Protein AF-A0A3D4I584-F1 (afdb_monomer)

Secondary structure (DSSP, 8-state):
-HHHH--TTTS-HHHHHHHHHHTTGGGTTTEEEEEEEEE-TTT--EEEEEEEEE---SSS-HHHHHHHHHTTTSPPPHHHHHHHHTTT--

Mean predicted aligned error: 4.85 Å

Nearest PDB structures (foldseek):
  8v8h-assembly2_C  TM=2.189E-01  e=1.191E+00  Homo sapiens
  8tsc-assembly1_A  TM=2.423E-01  e=3.227E+00  Homo sapiens
  8v8i-assembly2_C  TM=2.274E-01  e=3.032E+00  Homo sapiens
  8ts8-assembly1_A  TM=2.582E-01  e=4.688E+00  Homo sapiens
  8v8j-assembly2_C  TM=2.426E-01  e=3.655E+00  Homo sapiens

Structure (mmCIF, N/CA/C/O backbone):
data_AF-A0A3D4I584-F1
#
_entry.id   AF-A0A3D4I584-F1
#
loop_
_atom_site.group_PDB
_atom_site.id
_atom_site.type_symbol
_atom_site.label_atom_id
_atom_site.label_alt_id
_atom_site.label_comp_id
_atom_site.label_asym_id
_atom_site.label_entity_id
_atom_site.label_seq_id
_atom_site.pdbx_PDB_ins_code
_atom_site.Cartn_x
_atom_site.Cartn_y
_atom_site.Cartn_z
_atom_site.occupancy
_atom_site.B_iso_or_equiv
_atom_site.auth_seq_id
_atom_site.auth_comp_id
_atom_site.auth_asym_id
_atom_site.auth_atom_id
_atom_site.pdbx_PDB_model_num
ATOM 1 N N . MET A 1 1 ? -1.732 16.864 -9.879 1.00 66.69 1 MET A N 1
ATOM 2 C CA . MET A 1 1 ? -0.785 15.864 -9.321 1.00 66.69 1 MET A CA 1
ATOM 3 C C . MET A 1 1 ? 0.041 15.224 -10.426 1.00 66.69 1 MET A C 1
ATOM 5 O O . MET A 1 1 ? 1.244 15.423 -10.403 1.00 66.69 1 MET A O 1
ATOM 9 N N . ARG A 1 2 ? -0.570 14.551 -11.415 1.00 80.75 2 ARG A N 1
ATOM 10 C CA . ARG A 1 2 ? 0.153 13.966 -12.561 1.00 80.75 2 ARG A CA 1
ATOM 11 C C . ARG A 1 2 ? 1.013 14.988 -13.313 1.00 80.75 2 ARG A C 1
ATOM 13 O O . ARG A 1 2 ? 2.207 14.791 -13.415 1.00 80.75 2 ARG A O 1
ATOM 20 N N . GLU A 1 3 ? 0.439 16.124 -13.700 1.00 82.12 3 GLU A N 1
ATOM 21 C CA . GLU A 1 3 ? 1.129 17.194 -14.453 1.00 82.12 3 GLU A CA 1
ATOM 22 C C . GLU A 1 3 ? 2.399 17.751 -13.782 1.00 82.12 3 GLU A C 1
ATOM 24 O O . GLU A 1 3 ? 3.238 18.337 -14.450 1.00 82.12 3 GLU A O 1
ATOM 29 N N . LYS A 1 4 ? 2.552 17.584 -12.460 1.00 88.25 4 LYS A N 1
ATOM 30 C CA . LYS A 1 4 ? 3.738 18.039 -11.716 1.00 88.25 4 LYS A CA 1
ATOM 31 C C . LYS A 1 4 ? 4.830 16.965 -11.623 1.00 88.25 4 LYS A C 1
ATOM 33 O O . LYS A 1 4 ? 5.984 17.295 -11.370 1.00 88.25 4 LYS A O 1
ATOM 38 N N . HIS A 1 5 ? 4.457 15.694 -11.735 1.00 86.94 5 HIS A N 1
ATOM 39 C CA . HIS A 1 5 ? 5.290 14.548 -11.358 1.00 86.94 5 HIS A CA 1
ATOM 40 C C . HIS A 1 5 ? 5.416 13.505 -12.475 1.00 86.94 5 HIS A C 1
ATOM 42 O O . HIS A 1 5 ? 5.830 12.386 -12.197 1.00 86.94 5 HIS A O 1
ATOM 48 N N . PHE A 1 6 ? 5.004 13.851 -13.694 1.00 93.12 6 PHE A N 1
ATOM 49 C CA . PHE A 1 6 ? 5.032 12.977 -14.857 1.00 93.12 6 PHE A CA 1
ATOM 50 C C . PHE A 1 6 ? 5.543 13.761 -16.063 1.00 93.12 6 PHE A C 1
ATOM 52 O O . PHE A 1 6 ? 4.908 14.735 -16.474 1.00 93.12 6 PHE A O 1
ATOM 59 N N . ASP A 1 7 ? 6.666 13.322 -16.615 1.00 94.44 7 ASP A N 1
ATOM 60 C CA . ASP A 1 7 ? 7.251 13.825 -17.851 1.00 94.44 7 ASP A CA 1
ATOM 61 C C . ASP A 1 7 ? 6.919 12.865 -19.010 1.00 94.44 7 ASP A C 1
ATOM 63 O O . ASP A 1 7 ? 7.433 11.747 -19.033 1.00 94.44 7 ASP A O 1
ATOM 67 N N . PRO A 1 8 ? 6.085 13.262 -19.990 1.00 92.88 8 PRO A N 1
ATOM 68 C CA . PRO A 1 8 ? 5.721 12.399 -21.114 1.00 92.88 8 PRO A CA 1
ATOM 69 C C . PRO A 1 8 ? 6.898 11.934 -21.983 1.00 92.88 8 PRO A C 1
ATOM 71 O O . PRO A 1 8 ? 6.749 10.942 -22.694 1.00 92.88 8 PRO A O 1
ATOM 74 N N . GLU A 1 9 ? 8.033 12.641 -21.972 1.00 93.00 9 GLU A N 1
ATOM 75 C CA . GLU A 1 9 ? 9.211 12.275 -22.769 1.00 93.00 9 GLU A CA 1
ATOM 76 C C . GLU A 1 9 ? 10.128 11.278 -22.045 1.00 93.00 9 GLU A C 1
ATOM 78 O O . GLU A 1 9 ? 10.835 10.507 -22.698 1.00 93.00 9 GLU A O 1
ATOM 83 N N . ALA A 1 10 ? 10.111 11.270 -20.710 1.00 92.38 10 ALA A N 1
ATOM 84 C CA . ALA A 1 10 ? 11.025 10.474 -19.889 1.00 92.38 10 ALA A CA 1
ATOM 85 C C . ALA A 1 10 ? 10.342 9.330 -19.122 1.00 92.38 10 ALA A C 1
ATOM 87 O O . ALA A 1 10 ? 10.965 8.293 -18.876 1.00 92.38 10 ALA A O 1
ATOM 88 N N . ASP A 1 11 ? 9.072 9.494 -18.750 1.00 94.06 11 ASP A N 1
ATOM 89 C CA . ASP A 1 11 ? 8.357 8.575 -17.874 1.00 94.06 11 ASP A CA 1
ATOM 90 C C . ASP A 1 11 ? 7.465 7.594 -18.640 1.00 94.06 11 ASP A C 1
ATOM 92 O O . ASP A 1 11 ? 6.841 7.890 -19.658 1.00 94.06 11 ASP A O 1
ATOM 96 N N . SER A 1 12 ? 7.336 6.390 -18.083 1.00 95.81 12 SER A N 1
ATOM 97 C CA . SER A 1 12 ? 6.395 5.389 -18.579 1.00 95.81 12 SER A CA 1
ATOM 98 C C . SER A 1 12 ? 5.015 5.602 -17.958 1.00 95.81 12 SER A C 1
ATOM 100 O O . SER A 1 12 ? 4.857 5.491 -16.740 1.00 95.81 12 SER A O 1
ATOM 102 N N . GLU A 1 13 ? 3.999 5.839 -18.795 1.00 95.56 13 GLU A N 1
ATOM 103 C CA . GLU A 1 13 ? 2.600 5.920 -18.344 1.00 95.56 13 GLU A CA 1
ATOM 104 C C . GLU A 1 13 ? 2.160 4.656 -17.597 1.00 95.56 13 GLU A C 1
ATOM 106 O O . GLU A 1 13 ? 1.480 4.742 -16.575 1.00 95.56 13 GLU A O 1
ATOM 111 N N . GLU A 1 14 ? 2.581 3.488 -18.085 1.00 96.62 14 GLU A N 1
ATOM 112 C CA . GLU A 1 14 ? 2.279 2.194 -17.477 1.00 96.62 14 GLU A CA 1
ATOM 113 C C . GLU A 1 14 ? 2.882 2.090 -16.072 1.00 96.62 14 GLU A C 1
ATOM 115 O O . GLU A 1 14 ? 2.158 1.825 -15.113 1.00 96.62 14 GLU A O 1
ATOM 120 N N . SER A 1 15 ? 4.181 2.367 -15.917 1.00 96.88 15 SER A N 1
ATOM 121 C CA . SER A 1 15 ? 4.837 2.322 -14.605 1.00 96.88 15 SER A CA 1
ATOM 122 C C . SER A 1 15 ? 4.246 3.347 -13.634 1.00 96.88 15 SER A C 1
ATOM 124 O O . SER A 1 15 ? 4.062 3.047 -12.453 1.00 96.88 15 SER A O 1
ATOM 126 N N . PHE A 1 16 ? 3.889 4.540 -14.123 1.00 95.62 16 PHE A N 1
ATOM 127 C CA . PHE A 1 16 ? 3.214 5.550 -13.312 1.00 95.62 16 PHE A CA 1
ATOM 128 C C . PHE A 1 16 ? 1.847 5.052 -12.827 1.00 95.62 16 PHE A C 1
ATOM 130 O O . PHE A 1 16 ? 1.530 5.182 -11.645 1.00 95.62 16 PHE A O 1
ATOM 137 N N . ALA A 1 17 ? 1.057 4.433 -13.711 1.00 95.88 17 ALA A N 1
ATOM 138 C CA . ALA A 1 17 ? -0.238 3.857 -13.364 1.00 95.88 17 ALA A CA 1
ATOM 139 C C . ALA A 1 17 ? -0.105 2.701 -12.361 1.00 95.88 17 ALA A C 1
ATOM 141 O O . ALA A 1 17 ? -0.832 2.679 -11.369 1.00 95.88 17 ALA A O 1
ATOM 142 N N . ILE A 1 18 ? 0.848 1.787 -12.570 1.00 97.44 18 ILE A N 1
ATOM 143 C CA . ILE A 1 18 ? 1.136 0.666 -11.662 1.00 97.44 18 ILE A CA 1
ATOM 144 C C . ILE A 1 18 ? 1.442 1.190 -10.258 1.00 97.44 18 ILE A C 1
ATOM 146 O O . ILE A 1 18 ? 0.769 0.815 -9.299 1.00 97.44 18 ILE A O 1
ATOM 150 N N . CYS A 1 19 ? 2.405 2.103 -10.122 1.00 96.25 19 CYS A N 1
ATOM 151 C CA . CYS A 1 19 ? 2.783 2.651 -8.820 1.00 96.25 19 CYS A CA 1
ATOM 152 C C . CYS A 1 19 ? 1.630 3.439 -8.178 1.00 96.25 19 CYS A C 1
ATOM 154 O O . CYS A 1 19 ? 1.311 3.232 -7.008 1.00 96.25 19 CYS A O 1
ATOM 156 N N . ALA A 1 20 ? 0.961 4.313 -8.934 1.00 94.44 20 ALA A N 1
ATOM 157 C CA . ALA A 1 20 ? -0.101 5.163 -8.400 1.00 94.44 20 ALA A CA 1
ATOM 158 C C . ALA A 1 20 ? -1.332 4.365 -7.948 1.00 94.44 20 ALA A C 1
ATOM 160 O O . ALA A 1 20 ? -1.924 4.698 -6.925 1.00 94.44 20 ALA A O 1
ATOM 161 N N . LEU A 1 21 ? -1.708 3.310 -8.674 1.00 95.75 21 LEU A N 1
ATOM 162 C CA . LEU A 1 21 ? -2.901 2.520 -8.364 1.00 95.75 21 LEU A CA 1
ATOM 163 C C . LEU A 1 21 ? -2.6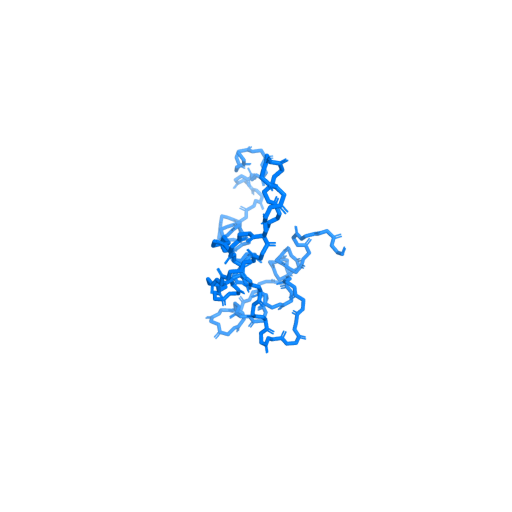25 1.393 -7.365 1.00 95.75 21 LEU A C 1
ATOM 165 O O . LEU A 1 21 ? -3.517 1.048 -6.593 1.00 95.75 21 LEU A O 1
ATOM 169 N N . LEU A 1 22 ? -1.421 0.808 -7.374 1.00 97.00 22 LEU A N 1
ATOM 170 C CA . LEU A 1 22 ? -1.141 -0.436 -6.648 1.00 97.00 22 LEU A CA 1
ATOM 171 C C . LEU A 1 22 ? -0.247 -0.269 -5.410 1.00 97.00 22 LEU A C 1
ATOM 173 O O . LEU A 1 22 ? -0.096 -1.237 -4.664 1.00 97.00 22 LEU A O 1
ATOM 177 N N . HIS A 1 23 ? 0.307 0.922 -5.133 1.00 95.75 23 HIS A N 1
ATOM 178 C CA . HIS A 1 23 ? 1.169 1.130 -3.954 1.00 95.75 23 HIS A CA 1
ATOM 179 C C . HIS A 1 23 ? 0.505 0.732 -2.627 1.00 95.75 23 HIS A C 1
ATOM 181 O O . HIS A 1 23 ? 1.167 0.176 -1.751 1.00 95.75 23 HIS A O 1
ATOM 187 N N . ASP A 1 24 ? -0.809 0.936 -2.510 1.00 95.19 24 ASP A N 1
ATOM 188 C CA . ASP A 1 24 ? -1.581 0.736 -1.278 1.00 95.19 24 ASP A CA 1
ATOM 189 C C . ASP A 1 24 ? -2.533 -0.472 -1.326 1.00 95.19 24 ASP A C 1
ATOM 191 O O . ASP A 1 24 ? -3.441 -0.609 -0.501 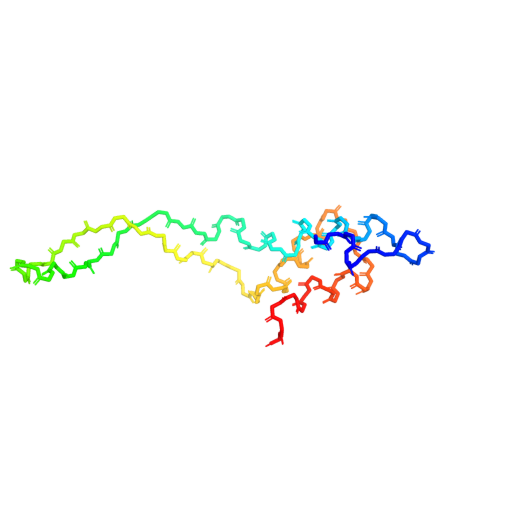1.00 95.19 24 ASP A O 1
ATOM 195 N N . ILE A 1 25 ? -2.330 -1.409 -2.260 1.00 93.44 25 ILE A N 1
ATOM 196 C CA . ILE A 1 25 ? -3.186 -2.605 -2.350 1.00 93.44 25 ILE A CA 1
ATOM 197 C C . ILE A 1 25 ? -3.147 -3.459 -1.070 1.00 93.44 25 ILE A C 1
ATOM 199 O O . ILE A 1 25 ? -4.094 -4.189 -0.778 1.00 93.44 25 ILE A O 1
ATOM 203 N N . CYS A 1 26 ? -2.109 -3.309 -0.238 1.00 91.81 26 CYS A N 1
ATOM 204 C CA . CYS A 1 26 ? -2.024 -3.900 1.098 1.00 91.81 26 CYS A CA 1
ATOM 205 C C . CYS A 1 26 ? -3.194 -3.541 2.036 1.00 91.81 26 CYS A C 1
ATOM 207 O O . CYS A 1 26 ? -3.433 -4.267 3.008 1.00 91.81 26 CYS A O 1
ATOM 209 N N . LYS A 1 27 ? -3.919 -2.448 1.757 1.00 90.94 27 LYS A N 1
ATOM 210 C CA . LYS A 1 27 ? -5.092 -1.995 2.518 1.00 90.94 27 LYS A CA 1
ATOM 211 C C . LYS A 1 27 ? -6.372 -2.745 2.146 1.00 90.94 27 LYS A C 1
ATOM 213 O O . LYS A 1 27 ? -7.363 -2.656 2.877 1.00 90.94 27 LYS A O 1
ATOM 218 N N . ALA A 1 28 ? -6.377 -3.503 1.048 1.00 89.88 28 ALA A N 1
ATOM 219 C CA . ALA A 1 28 ? -7.526 -4.307 0.653 1.00 89.88 28 ALA A CA 1
ATOM 220 C C . ALA A 1 28 ? -7.851 -5.341 1.745 1.00 89.88 28 ALA A C 1
ATOM 222 O O . ALA A 1 28 ? -7.037 -6.197 2.085 1.00 89.88 28 ALA A O 1
ATOM 223 N N . GLY A 1 29 ? -9.045 -5.232 2.333 1.00 87.56 29 GLY A N 1
ATOM 224 C CA . GLY A 1 29 ? -9.487 -6.105 3.424 1.00 87.56 29 GLY A CA 1
ATOM 225 C C . GLY A 1 29 ? -8.812 -5.868 4.784 1.00 87.56 29 GLY A C 1
ATOM 226 O O . GLY A 1 29 ? -9.103 -6.622 5.708 1.00 87.56 29 GLY A O 1
ATOM 227 N N . PHE A 1 30 ? -7.970 -4.836 4.920 1.00 91.00 30 PHE A N 1
ATOM 228 C CA . PHE A 1 30 ? -7.199 -4.526 6.136 1.00 91.00 30 PHE A CA 1
ATOM 229 C C . PHE A 1 30 ? -8.044 -3.907 7.259 1.00 91.00 30 PHE A C 1
ATOM 231 O O . PHE A 1 30 ? -7.767 -4.109 8.440 1.00 91.00 30 PHE A O 1
ATOM 238 N N . TYR A 1 31 ? -9.080 -3.144 6.899 1.00 93.06 31 TYR A N 1
ATOM 239 C CA . TYR A 1 31 ? -9.971 -2.485 7.853 1.00 93.06 31 TYR A CA 1
ATOM 240 C C . TYR A 1 31 ? -11.284 -3.252 7.991 1.00 93.06 31 TYR A C 1
ATOM 242 O O . TYR A 1 31 ? -11.940 -3.572 6.996 1.00 93.06 31 TYR A O 1
ATOM 250 N N . LYS A 1 32 ? -11.699 -3.506 9.233 1.00 94.12 32 LYS A N 1
ATOM 251 C CA . LYS A 1 32 ? -12.962 -4.173 9.565 1.00 94.12 32 LYS A CA 1
ATOM 252 C C . LYS A 1 32 ? -13.854 -3.254 10.400 1.00 94.12 32 LYS A C 1
ATOM 254 O O . LYS A 1 32 ? -13.340 -2.549 11.269 1.00 94.12 32 LYS A O 1
ATOM 259 N N . PRO A 1 33 ? -15.176 -3.242 10.169 1.00 95.31 33 PRO A N 1
ATOM 260 C CA . PRO A 1 33 ? -16.102 -2.551 11.054 1.00 95.31 33 PRO A CA 1
ATOM 261 C C . PRO A 1 33 ? -16.045 -3.135 12.469 1.00 95.31 33 PRO A C 1
ATOM 263 O O . PRO A 1 33 ? -16.022 -4.348 12.658 1.00 95.31 33 PRO A O 1
ATOM 266 N N . GLY A 1 34 ? -16.074 -2.262 13.464 1.00 94.62 34 GLY A N 1
ATOM 267 C CA . GLY A 1 34 ? -16.100 -2.605 14.876 1.00 94.62 34 GLY A CA 1
ATOM 268 C C . GLY A 1 34 ? -16.686 -1.467 15.702 1.00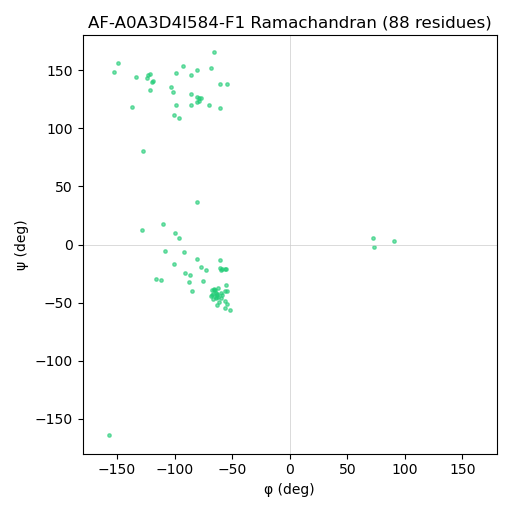 94.62 34 GLY A C 1
ATOM 269 O O . GLY A 1 34 ? -17.327 -0.547 15.186 1.00 94.62 34 GLY A O 1
ATOM 270 N N . THR A 1 35 ? -16.466 -1.516 17.013 1.00 95.75 35 THR A N 1
ATOM 271 C CA . THR A 1 35 ? -16.926 -0.469 17.931 1.00 95.75 35 THR A CA 1
ATOM 272 C C . THR A 1 35 ? -15.826 -0.075 18.895 1.00 95.75 35 THR A C 1
ATOM 274 O O . THR A 1 35 ? -15.096 -0.939 19.379 1.00 95.75 35 THR A O 1
ATOM 277 N N . ARG A 1 36 ? -15.754 1.211 19.240 1.00 95.00 36 ARG A N 1
ATOM 278 C CA . ARG A 1 36 ? -14.882 1.716 20.304 1.00 95.00 36 ARG A CA 1
ATOM 279 C C . ARG A 1 36 ? -15.710 2.470 21.338 1.00 95.00 36 ARG A C 1
ATOM 281 O O . ARG A 1 36 ? -16.660 3.167 20.987 1.00 95.00 36 ARG A O 1
ATOM 288 N N . ASN A 1 37 ? -15.337 2.334 22.607 1.00 96.06 37 ASN A N 1
ATOM 289 C CA . ASN A 1 37 ? -15.921 3.131 23.680 1.00 96.06 37 ASN A CA 1
ATOM 290 C C . ASN A 1 37 ? -15.318 4.540 23.643 1.00 96.06 37 ASN A C 1
ATOM 292 O O . ASN A 1 37 ? -14.095 4.696 23.678 1.00 96.06 37 ASN A O 1
ATOM 296 N N . VAL A 1 38 ? -16.173 5.555 23.580 1.00 94.88 38 VAL A N 1
ATOM 297 C CA . VAL A 1 38 ? -15.803 6.973 23.624 1.00 94.88 38 VAL A CA 1
ATOM 298 C C . VAL A 1 38 ? -16.523 7.608 24.805 1.00 94.88 38 VAL A C 1
ATOM 300 O O . VAL A 1 38 ? -17.717 7.389 24.995 1.00 94.88 38 VAL A O 1
ATOM 303 N N . LYS A 1 39 ? -15.800 8.378 25.621 1.00 96.38 39 LYS A N 1
ATOM 304 C CA . LYS A 1 39 ? -16.396 9.084 26.755 1.00 96.38 39 LYS A CA 1
ATOM 305 C C . LYS A 1 39 ? -17.096 10.343 26.251 1.00 96.38 39 LYS A C 1
ATOM 307 O O . LYS A 1 39 ? -16.462 11.174 25.604 1.00 96.38 39 LYS A O 1
ATOM 312 N N . ASN A 1 40 ? -18.387 10.474 26.535 1.00 94.19 40 ASN A N 1
ATOM 313 C CA . ASN A 1 40 ? -19.167 11.660 26.211 1.00 94.19 40 ASN A CA 1
ATOM 314 C C . ASN A 1 40 ? -18.711 12.827 27.117 1.00 94.19 40 ASN A C 1
ATOM 316 O O . ASN A 1 40 ? -18.774 12.695 28.342 1.00 94.19 40 ASN A O 1
ATOM 320 N N . PRO A 1 41 ? -18.216 13.948 26.559 1.00 94.25 41 PRO A N 1
ATOM 321 C CA . PRO A 1 41 ? -17.684 15.043 27.366 1.00 94.25 41 PRO A CA 1
ATOM 322 C C . PRO A 1 41 ? -18.766 15.845 28.104 1.00 94.25 41 PRO A C 1
ATOM 324 O O . PRO A 1 41 ? -18.457 16.471 29.112 1.00 94.25 41 PRO A O 1
ATOM 327 N N . GLN A 1 42 ? -20.021 15.810 27.648 1.00 94.44 42 GLN A N 1
ATOM 328 C CA . GLN A 1 42 ? -21.148 16.505 28.273 1.00 94.44 42 GLN A CA 1
ATOM 329 C C . GLN A 1 42 ? -21.782 15.686 29.403 1.00 94.44 42 GLN A C 1
ATOM 331 O O . GLN A 1 42 ? -22.148 16.242 30.433 1.00 94.44 42 GLN A O 1
ATOM 336 N N . THR A 1 43 ? -21.922 14.371 29.220 1.00 92.94 43 THR A N 1
ATOM 337 C CA . THR A 1 43 ? -22.600 13.493 30.193 1.00 92.94 43 THR A CA 1
ATOM 338 C C . THR A 1 43 ? -21.632 12.706 31.075 1.00 92.94 43 THR A C 1
ATOM 340 O O . THR A 1 43 ? -22.031 12.164 32.101 1.00 92.94 43 THR A O 1
ATOM 343 N N . GLY A 1 44 ? -20.357 12.603 30.687 1.00 94.38 44 GLY A N 1
ATOM 344 C CA . GLY A 1 44 ? -19.347 11.794 31.372 1.00 94.38 44 GLY A CA 1
ATOM 345 C C . GLY A 1 44 ? -19.492 10.279 31.169 1.00 94.38 44 GLY A C 1
ATOM 346 O O . GLY A 1 44 ? -18.645 9.528 31.659 1.00 94.38 44 GLY A O 1
ATOM 347 N N . VAL A 1 45 ? -20.519 9.827 30.443 1.00 95.62 45 VAL A N 1
ATOM 348 C CA . VAL A 1 45 ? -20.845 8.408 30.228 1.00 95.62 45 VAL A CA 1
ATOM 349 C C . VAL A 1 45 ? -20.053 7.837 29.048 1.00 95.62 45 VAL A C 1
ATOM 351 O O . VAL A 1 45 ? -19.768 8.529 28.071 1.00 95.62 45 VAL A O 1
ATOM 354 N N . TRP A 1 46 ? -19.677 6.560 29.129 1.00 96.88 46 TRP A N 1
ATOM 355 C CA . TRP A 1 46 ? -19.065 5.837 28.014 1.00 96.88 46 TRP A CA 1
ATOM 356 C C . TRP A 1 46 ? -20.123 5.360 27.019 1.00 96.88 46 TRP A C 1
ATOM 358 O O . TRP A 1 46 ? -21.053 4.649 27.388 1.00 96.88 46 TRP A O 1
ATOM 368 N N . GLU A 1 47 ? -19.933 5.690 25.746 1.00 96.69 47 GLU A N 1
ATOM 369 C CA . GLU A 1 47 ? -20.818 5.298 24.649 1.00 96.69 47 GLU A CA 1
ATOM 370 C C . GLU A 1 47 ? -20.048 4.464 23.618 1.00 96.69 47 GLU A C 1
ATOM 372 O O . GLU A 1 47 ? -18.902 4.775 23.279 1.00 96.69 47 GLU A O 1
ATOM 377 N N . LYS A 1 48 ? -20.679 3.414 23.080 1.00 95.69 48 LYS A N 1
ATOM 378 C CA . LYS A 1 48 ? -20.132 2.660 21.943 1.00 95.69 48 LYS A CA 1
ATOM 379 C C . LYS A 1 48 ? -20.387 3.425 20.650 1.00 95.69 48 LYS A C 1
ATOM 381 O O . LYS A 1 48 ? -21.534 3.731 20.337 1.00 95.69 48 LYS A O 1
ATOM 386 N N . LYS A 1 49 ? -19.334 3.672 19.870 1.00 95.31 49 LYS A N 1
ATOM 387 C CA . LYS A 1 49 ? -19.430 4.283 18.535 1.00 95.31 49 LYS A CA 1
ATOM 388 C C . LYS A 1 49 ? -18.838 3.365 17.462 1.00 95.31 49 LYS A C 1
ATOM 390 O O . LYS A 1 49 ? -17.871 2.658 17.767 1.00 95.31 49 LYS A O 1
ATOM 395 N N . PRO A 1 50 ? -19.387 3.367 16.229 1.00 96.50 50 PRO A N 1
ATOM 396 C CA . PRO A 1 50 ? -18.777 2.682 15.094 1.00 96.50 50 PRO A CA 1
ATOM 397 C C . PRO A 1 50 ? -17.329 3.136 14.890 1.00 96.50 50 PRO A C 1
ATOM 399 O O . PRO A 1 50 ? -17.019 4.322 15.002 1.00 96.50 50 PRO A O 1
ATOM 402 N N . TYR A 1 51 ? -16.444 2.188 14.610 1.00 95.31 51 TYR A N 1
ATOM 403 C CA . TYR A 1 51 ? -15.023 2.425 14.370 1.00 95.31 51 TYR A CA 1
ATOM 404 C C . TYR A 1 51 ? -14.491 1.383 13.382 1.00 95.31 51 TYR A C 1
ATOM 406 O O . TYR A 1 51 ? -15.062 0.301 13.280 1.00 95.31 51 TYR A O 1
ATOM 414 N N . TYR A 1 52 ? -13.405 1.679 12.670 1.00 94.75 52 TYR A N 1
ATOM 415 C CA . TYR A 1 52 ? -12.708 0.683 11.856 1.00 94.75 52 TYR A CA 1
ATOM 416 C C . TYR A 1 52 ? -11.494 0.157 12.612 1.00 94.75 52 TYR A C 1
ATOM 418 O O . TYR A 1 52 ? -10.597 0.922 12.960 1.00 94.75 52 TYR A O 1
ATOM 426 N N . THR A 1 53 ? -11.466 -1.144 12.872 1.00 93.50 53 THR A N 1
ATOM 427 C CA . THR A 1 53 ? -10.319 -1.826 13.474 1.00 93.50 53 THR A CA 1
ATOM 428 C C . THR A 1 53 ? -9.406 -2.389 12.395 1.00 93.50 53 THR A C 1
ATOM 430 O O . THR A 1 53 ? -9.847 -2.682 11.284 1.00 93.50 53 THR A O 1
ATOM 433 N N . ILE A 1 54 ? -8.129 -2.538 12.734 1.00 92.25 54 ILE A N 1
ATOM 434 C CA . ILE A 1 54 ? -7.134 -3.173 11.872 1.00 92.25 54 ILE A CA 1
ATOM 435 C C . ILE A 1 54 ? -7.192 -4.681 12.100 1.00 92.25 54 ILE A C 1
ATOM 437 O O . ILE A 1 54 ? -7.146 -5.128 13.244 1.00 92.25 54 ILE A O 1
ATOM 441 N N . ASP A 1 55 ? -7.282 -5.433 11.011 1.00 89.38 55 ASP A N 1
ATOM 442 C CA . ASP A 1 55 ? -7.197 -6.891 10.984 1.00 89.38 55 ASP A CA 1
ATOM 443 C C . ASP A 1 55 ? -6.128 -7.288 9.959 1.00 89.38 55 ASP A C 1
ATOM 445 O O . ASP A 1 55 ? -6.419 -7.554 8.789 1.00 89.38 55 ASP A O 1
ATOM 449 N N . ASP A 1 56 ? -4.860 -7.216 10.376 1.00 87.69 56 ASP A N 1
ATOM 450 C CA . ASP A 1 56 ? -3.736 -7.588 9.521 1.00 87.69 56 ASP A CA 1
ATOM 451 C C . ASP A 1 56 ? -3.296 -9.023 9.796 1.00 87.69 56 ASP A C 1
ATOM 453 O O . ASP A 1 56 ? -2.715 -9.338 10.832 1.00 87.69 56 ASP A O 1
ATOM 457 N N . SER A 1 57 ? -3.582 -9.895 8.839 1.00 81.12 57 SER A N 1
ATOM 458 C CA . SER A 1 57 ? -3.238 -11.316 8.887 1.00 81.12 57 SER A CA 1
ATOM 459 C C . SER A 1 57 ? -1.887 -11.642 8.245 1.00 81.12 57 SER A C 1
ATOM 461 O O . SER A 1 57 ? -1.447 -12.788 8.316 1.00 81.12 57 SER A O 1
ATOM 463 N N . TYR A 1 58 ? -1.222 -10.671 7.608 1.00 78.94 58 TYR A N 1
ATOM 464 C CA . T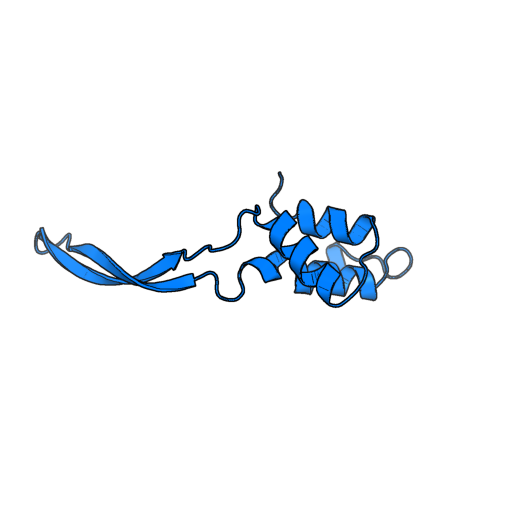YR A 1 58 ? 0.017 -10.905 6.864 1.00 78.94 58 TYR A CA 1
ATOM 465 C C . TYR A 1 58 ? 1.246 -10.430 7.653 1.00 78.94 58 TYR A C 1
ATOM 467 O O . TYR A 1 58 ? 1.244 -9.310 8.152 1.00 78.94 58 TYR A O 1
ATOM 475 N N . PRO A 1 59 ? 2.342 -11.211 7.708 1.00 84.88 59 PRO A N 1
ATOM 476 C CA . PRO A 1 59 ? 3.562 -10.841 8.432 1.00 84.88 59 PRO A CA 1
ATOM 477 C C . PRO A 1 59 ? 4.462 -9.8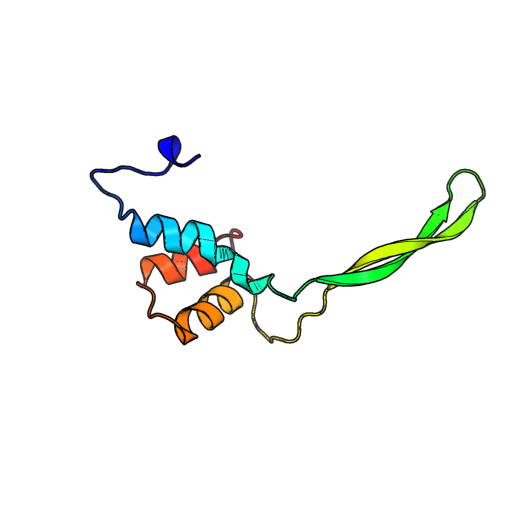68 7.638 1.00 84.88 59 PRO A C 1
ATOM 479 O O . PRO A 1 59 ? 5.683 -9.991 7.671 1.00 84.88 59 PRO A O 1
ATOM 482 N N . TYR A 1 60 ? 3.876 -8.933 6.885 1.00 84.31 60 TYR A N 1
ATOM 483 C CA . TYR A 1 60 ? 4.586 -8.004 5.996 1.00 84.31 60 TYR A CA 1
ATOM 484 C C . TYR A 1 60 ? 4.270 -6.550 6.348 1.00 84.31 60 TYR A C 1
ATOM 486 O O . TYR A 1 60 ? 3.134 -6.227 6.688 1.00 84.31 60 TYR A O 1
ATOM 494 N N . GLY A 1 61 ? 5.250 -5.653 6.188 1.00 85.88 61 GLY A N 1
ATOM 495 C CA . GLY A 1 61 ? 5.006 -4.210 6.258 1.00 85.88 61 GLY A CA 1
ATOM 496 C C . GLY A 1 61 ? 4.123 -3.709 5.105 1.00 85.88 61 GLY A C 1
ATOM 497 O O . GLY A 1 61 ? 3.946 -4.401 4.102 1.00 85.88 61 GLY A O 1
ATOM 498 N N . HIS A 1 62 ? 3.589 -2.484 5.209 1.00 88.06 62 HIS A N 1
ATOM 499 C CA . HIS A 1 62 ? 2.643 -1.924 4.226 1.00 88.06 62 HIS A CA 1
ATOM 500 C C . HIS A 1 62 ? 3.138 -2.013 2.772 1.00 88.06 62 HIS A C 1
ATOM 502 O O . HIS A 1 62 ? 2.475 -2.626 1.936 1.00 88.06 62 HIS A O 1
ATOM 508 N N . GLY A 1 63 ? 4.318 -1.462 2.475 1.00 91.12 63 GLY A N 1
ATOM 509 C CA . GLY A 1 63 ? 4.867 -1.487 1.117 1.00 91.12 63 GLY A CA 1
ATOM 510 C C . GLY A 1 63 ? 5.260 -2.891 0.648 1.00 91.12 63 GLY A C 1
ATOM 511 O O . GLY A 1 63 ? 4.995 -3.264 -0.492 1.00 91.12 63 GLY A O 1
ATOM 512 N N . GLU A 1 64 ? 5.840 -3.705 1.533 1.00 93.50 64 GLU A N 1
ATOM 513 C CA . GLU A 1 64 ? 6.276 -5.072 1.209 1.00 93.50 64 GLU A CA 1
ATOM 514 C C . GLU A 1 64 ? 5.094 -5.985 0.883 1.00 93.50 64 GLU A C 1
ATOM 516 O O . GLU A 1 64 ? 5.160 -6.776 -0.058 1.00 93.50 64 GLU A O 1
ATOM 521 N N . LYS A 1 65 ? 3.986 -5.827 1.613 1.00 93.50 65 LYS A N 1
ATOM 522 C CA . LYS A 1 65 ? 2.735 -6.538 1.358 1.00 93.50 65 LYS A CA 1
A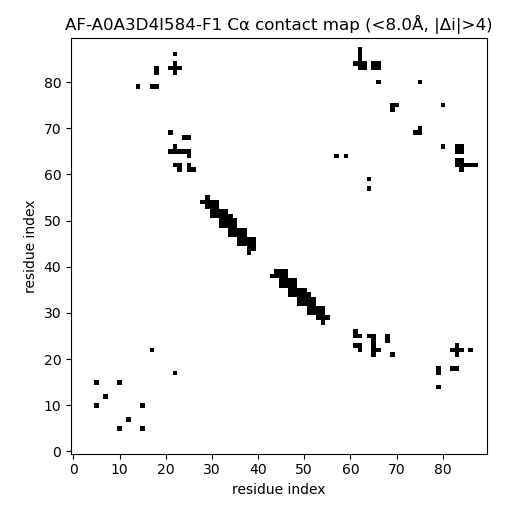TOM 523 C C . LYS A 1 65 ? 2.163 -6.176 -0.010 1.00 93.50 65 LYS A C 1
ATOM 525 O O . LYS A 1 65 ? 1.736 -7.074 -0.729 1.00 93.50 65 LYS A O 1
ATOM 530 N N . SER A 1 66 ? 2.182 -4.897 -0.393 1.00 95.38 66 SER A N 1
ATOM 531 C CA . SER A 1 66 ? 1.737 -4.472 -1.725 1.00 95.38 66 SER A CA 1
ATOM 532 C C . SER A 1 66 ? 2.592 -5.096 -2.830 1.00 95.38 66 SER A C 1
ATOM 534 O O . SER A 1 66 ? 2.037 -5.716 -3.732 1.00 95.38 66 SER A O 1
ATOM 536 N N . VAL A 1 67 ? 3.927 -5.027 -2.726 1.00 96.44 67 VAL A N 1
ATOM 537 C CA . VAL A 1 67 ? 4.835 -5.671 -3.698 1.00 96.44 67 VAL A CA 1
ATOM 538 C C . VAL A 1 67 ? 4.547 -7.168 -3.800 1.00 96.44 67 VAL A C 1
ATOM 540 O O . VAL A 1 67 ? 4.363 -7.686 -4.898 1.00 96.44 67 VAL A O 1
ATOM 543 N N . PHE A 1 68 ? 4.444 -7.856 -2.659 1.00 94.62 68 PHE A N 1
ATOM 544 C CA . PHE A 1 68 ? 4.162 -9.288 -2.621 1.00 94.62 68 PHE A CA 1
ATOM 545 C C . PHE A 1 68 ? 2.836 -9.648 -3.298 1.00 94.62 68 PHE A C 1
ATOM 547 O O . PHE A 1 68 ? 2.785 -10.633 -4.031 1.00 94.62 68 PHE A O 1
ATOM 554 N N . LEU A 1 69 ? 1.768 -8.881 -3.056 1.00 94.56 69 LEU A N 1
ATOM 555 C CA . LEU A 1 69 ? 0.456 -9.137 -3.650 1.00 94.56 69 LEU A CA 1
ATOM 556 C C . LEU A 1 69 ? 0.462 -8.898 -5.162 1.00 94.56 69 LEU A C 1
ATOM 558 O O . LEU A 1 69 ? -0.077 -9.723 -5.896 1.00 94.56 69 LEU A O 1
ATOM 562 N N . VAL A 1 70 ? 1.082 -7.813 -5.635 1.00 96.81 70 VAL A N 1
ATOM 563 C CA . VAL A 1 70 ? 1.125 -7.484 -7.070 1.00 96.81 70 VAL A CA 1
ATOM 564 C C . VAL A 1 70 ? 1.941 -8.514 -7.856 1.00 96.81 70 VAL A C 1
ATOM 566 O O . VAL A 1 70 ? 1.468 -8.998 -8.885 1.00 96.81 70 VAL A O 1
ATOM 569 N N . GLU A 1 71 ? 3.089 -8.947 -7.322 1.00 96.44 71 GLU A N 1
ATOM 570 C CA . GLU A 1 71 ? 3.967 -9.970 -7.924 1.00 96.44 71 GLU A CA 1
ATOM 571 C C . GLU A 1 71 ? 3.294 -11.344 -8.116 1.00 96.44 71 GLU A C 1
ATOM 573 O O . GLU A 1 71 ? 3.796 -12.194 -8.849 1.00 96.44 71 GLU A O 1
ATOM 578 N N . ARG A 1 72 ? 2.124 -11.590 -7.503 1.00 95.25 72 ARG A N 1
ATOM 579 C CA . ARG A 1 72 ? 1.320 -12.799 -7.771 1.00 95.25 72 ARG A CA 1
ATOM 580 C C . ARG A 1 72 ? 0.539 -12.745 -9.080 1.00 95.25 72 ARG A C 1
ATOM 582 O O . ARG A 1 72 ? 0.129 -13.798 -9.564 1.00 95.25 72 ARG A O 1
ATOM 589 N N . PHE A 1 73 ? 0.321 -11.554 -9.628 1.00 96.25 73 PHE A N 1
ATOM 590 C CA . PHE A 1 73 ? -0.488 -11.338 -10.827 1.00 96.25 73 PHE A CA 1
ATOM 591 C C . PHE A 1 73 ? 0.330 -10.784 -11.991 1.00 96.25 73 PHE A C 1
ATOM 593 O O . PHE A 1 73 ? 0.010 -11.064 -13.144 1.00 96.25 73 PHE A O 1
ATOM 600 N N . MET A 1 74 ? 1.390 -10.027 -11.707 1.00 97.12 74 MET A N 1
ATOM 601 C CA . MET A 1 74 ? 2.288 -9.486 -12.721 1.00 97.12 74 MET A CA 1
ATOM 602 C C . MET A 1 74 ? 3.688 -9.272 -12.160 1.00 97.12 74 MET A C 1
ATOM 604 O O . MET A 1 74 ? 3.842 -8.936 -10.993 1.00 97.12 74 MET A O 1
ATOM 608 N N . ARG A 1 75 ? 4.708 -9.412 -13.006 1.00 97.56 75 ARG A N 1
ATOM 609 C CA . ARG A 1 75 ? 6.092 -9.137 -12.616 1.00 97.56 75 ARG A CA 1
ATOM 610 C C . ARG A 1 75 ? 6.360 -7.636 -12.663 1.00 97.56 75 ARG A C 1
ATOM 612 O O . ARG A 1 75 ? 6.215 -7.040 -13.729 1.00 97.56 75 ARG A O 1
ATOM 619 N N . LEU A 1 76 ? 6.792 -7.051 -11.551 1.00 98.06 76 LEU A N 1
ATOM 620 C CA . LEU A 1 76 ? 7.160 -5.641 -11.492 1.00 98.06 76 LEU A CA 1
ATOM 621 C C . LEU A 1 76 ? 8.573 -5.427 -12.029 1.00 98.06 76 LEU A C 1
ATOM 623 O O . LEU A 1 76 ? 9.473 -6.267 -11.901 1.00 98.06 76 LEU A O 1
ATOM 627 N N . LYS A 1 77 ? 8.800 -4.242 -12.591 1.00 98.06 77 LYS A N 1
ATOM 628 C CA . LYS A 1 77 ? 10.154 -3.720 -12.772 1.00 98.06 77 LYS A CA 1
ATOM 629 C C . LYS A 1 77 ? 10.740 -3.404 -11.400 1.00 98.06 77 LYS A C 1
ATOM 631 O O . LYS A 1 77 ? 10.033 -3.017 -10.471 1.00 98.06 77 LYS A O 1
ATOM 636 N N . THR A 1 78 ? 12.064 -3.474 -11.285 1.00 97.56 78 THR A N 1
ATOM 637 C CA . THR A 1 78 ? 12.758 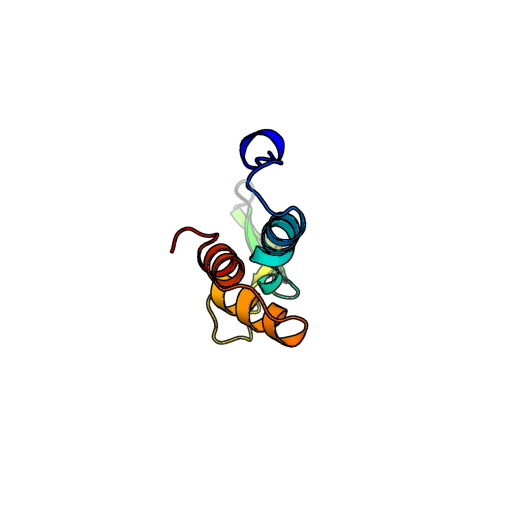-3.137 -10.033 1.00 97.56 78 THR A CA 1
ATOM 638 C C . THR A 1 78 ? 12.398 -1.733 -9.537 1.00 97.56 78 THR A C 1
ATOM 640 O O . THR A 1 78 ? 12.179 -1.546 -8.345 1.00 97.56 78 THR A O 1
ATOM 643 N N . SER A 1 79 ? 12.287 -0.751 -10.437 1.00 96.44 79 SER A N 1
ATOM 644 C CA . SER A 1 79 ? 11.895 0.620 -10.087 1.00 96.44 79 SER A CA 1
ATOM 645 C C . SER A 1 79 ? 10.474 0.704 -9.524 1.00 96.44 79 SER A C 1
ATOM 647 O O . SER A 1 79 ? 10.261 1.394 -8.5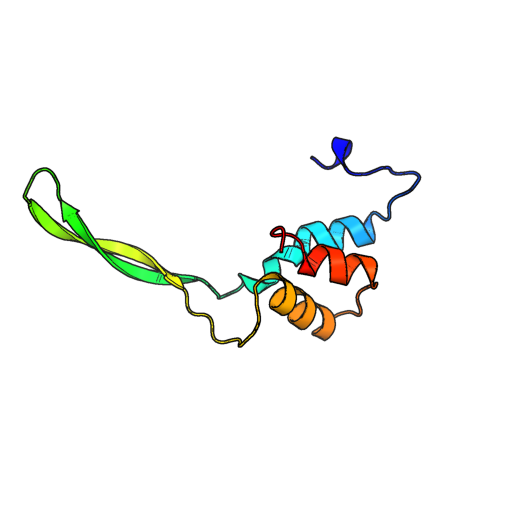31 1.00 96.44 79 SER A O 1
ATOM 649 N N . GLU A 1 80 ? 9.523 -0.031 -10.101 1.00 97.69 80 GLU A N 1
ATOM 650 C CA . GLU A 1 80 ? 8.134 -0.086 -9.631 1.00 97.69 80 GLU A CA 1
ATOM 651 C C . GLU A 1 80 ? 8.051 -0.750 -8.255 1.00 97.69 80 GLU A C 1
ATOM 653 O O . GLU A 1 80 ? 7.445 -0.202 -7.337 1.00 97.69 80 GLU A O 1
ATOM 658 N N . ALA A 1 81 ? 8.729 -1.889 -8.074 1.00 97.44 81 ALA A N 1
ATOM 659 C CA . ALA A 1 81 ? 8.770 -2.593 -6.796 1.00 97.44 81 ALA A CA 1
ATOM 660 C C . ALA A 1 81 ? 9.364 -1.719 -5.680 1.00 97.44 81 ALA A C 1
ATOM 662 O O . ALA A 1 81 ? 8.843 -1.692 -4.566 1.00 97.44 81 ALA A O 1
ATOM 663 N N . ILE A 1 82 ? 10.430 -0.968 -5.970 1.00 96.12 82 ILE A N 1
ATOM 664 C CA . ILE A 1 82 ? 11.037 -0.047 -5.002 1.00 96.12 82 ILE A CA 1
ATOM 665 C C . ILE A 1 82 ? 10.114 1.138 -4.706 1.00 96.12 82 ILE A C 1
ATOM 667 O O . ILE A 1 82 ? 9.923 1.456 -3.532 1.00 96.12 82 ILE A O 1
ATOM 671 N N . ALA A 1 83 ? 9.505 1.746 -5.726 1.00 95.50 83 ALA A N 1
ATOM 672 C CA . ALA A 1 83 ? 8.565 2.851 -5.545 1.00 95.50 83 ALA A CA 1
ATOM 673 C C . ALA A 1 83 ? 7.358 2.436 -4.686 1.00 95.50 83 ALA A C 1
ATOM 675 O O . ALA A 1 83 ? 7.014 3.122 -3.726 1.00 95.50 83 ALA A O 1
ATOM 676 N N . ILE A 1 84 ? 6.772 1.269 -4.969 1.00 96.62 84 ILE A N 1
ATOM 677 C CA . ILE A 1 84 ? 5.687 0.675 -4.177 1.00 96.62 84 ILE A CA 1
ATOM 678 C C . ILE A 1 84 ? 6.166 0.362 -2.757 1.00 96.62 84 ILE A C 1
ATOM 680 O O . ILE A 1 84 ? 5.458 0.655 -1.799 1.00 96.62 84 ILE A O 1
ATOM 684 N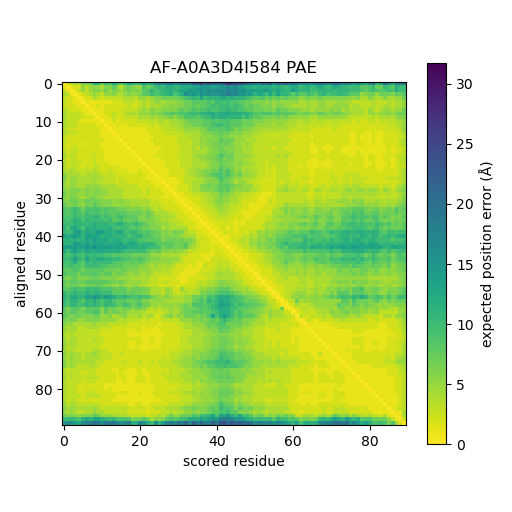 N . ARG A 1 85 ? 7.360 -0.208 -2.569 1.00 95.19 85 ARG A N 1
ATOM 685 C CA . ARG A 1 85 ? 7.852 -0.563 -1.228 1.00 95.19 85 ARG A CA 1
ATOM 686 C C . ARG A 1 85 ? 8.077 0.661 -0.335 1.00 95.19 85 ARG A C 1
ATOM 688 O O . ARG A 1 85 ? 7.777 0.598 0.853 1.00 95.19 85 ARG A O 1
ATOM 695 N N . TRP A 1 86 ? 8.587 1.755 -0.897 1.00 93.75 86 TRP A N 1
ATOM 696 C CA . TRP A 1 86 ? 9.022 2.946 -0.155 1.00 93.75 86 TRP A CA 1
ATOM 697 C C . TRP A 1 86 ? 8.013 4.102 -0.151 1.00 93.75 86 TRP A C 1
ATOM 699 O O . TRP A 1 86 ? 8.338 5.189 0.321 1.00 93.75 86 TRP A O 1
ATOM 709 N N . HIS A 1 87 ? 6.780 3.889 -0.620 1.00 92.00 87 HIS A N 1
ATOM 710 C CA . HIS A 1 87 ? 5.789 4.964 -0.762 1.00 92.00 87 HIS A CA 1
ATOM 711 C C . HIS A 1 87 ? 5.439 5.700 0.551 1.00 92.00 87 HIS A C 1
ATOM 713 O O . HIS A 1 87 ? 4.982 6.838 0.497 1.00 92.00 87 HIS A O 1
ATOM 719 N N . MET A 1 88 ? 5.680 5.087 1.719 1.00 86.75 88 MET A N 1
ATOM 720 C CA . MET A 1 88 ? 5.446 5.690 3.045 1.00 86.75 88 MET A CA 1
ATOM 721 C C . MET A 1 88 ? 6.691 6.323 3.692 1.00 86.75 88 MET A C 1
ATOM 723 O O . MET A 1 88 ? 6.608 6.761 4.835 1.00 86.75 88 MET A O 1
ATOM 727 N N . GLY A 1 89 ? 7.832 6.387 2.999 1.00 74.88 89 GLY A N 1
ATOM 728 C CA . GLY A 1 89 ? 9.033 7.070 3.501 1.00 74.88 89 GLY A CA 1
ATOM 729 C C . GLY A 1 89 ? 10.031 6.224 4.304 1.00 74.88 89 GLY A C 1
ATOM 730 O O . GLY A 1 89 ? 11.060 6.772 4.691 1.00 74.88 89 GLY A O 1
ATOM 731 N N . GLY A 1 90 ? 9.795 4.914 4.458 1.00 58.81 90 GLY A N 1
ATOM 732 C CA . GLY A 1 90 ? 10.708 3.983 5.145 1.00 58.81 90 GLY A CA 1
ATOM 733 C C . GLY A 1 90 ? 10.550 3.929 6.656 1.00 58.81 90 GLY A C 1
ATOM 734 O O . GLY A 1 90 ? 10.340 4.992 7.277 1.00 58.81 90 GLY A O 1
#

Foldseek 3Di:
DCVVPPDPVPDDPVLVCLLVVQLQVLCVVQWDKDWDWDQDPVPRDTDIDIDIDGDDPDPDDRLRSSLVVVCVPDDDDPVSSVSSNCVPPD

pLDDT: mean 92.54, std 6.41, range [58.81, 98.06]

Radius of gyration: 18.9 Å; Cα contacts (8 Å, |Δi|>4): 95; chains: 1; bounding box: 35×31×54 Å

Solvent-accessible surface area (backbone atoms only — not comparable to full-atom values): 5491 Å² total; per-residue (Å²): 111,61,85,82,75,56,49,87,90,80,49,55,68,66,57,51,50,49,38,73,71,41,28,62,53,47,55,67,80,24,64,40,88,46,71,44,80,43,71,38,88,89,77,68,47,77,41,82,39,85,38,75,41,83,54,79,89,63,102,54,55,64,20,54,36,13,42,58,60,47,54,76,79,44,85,69,52,71,67,44,41,49,51,19,40,42,71,85,71,116

Sequence (90 aa):
MREKHFDPEADSEESFAICALLHDICKAGFYKPGTRNVKNPQTGVWEKKPYYTIDDSYPYGHGEKSVFLVERFMRLKTSEAIAIRWHMGG